Protein AF-A0A8X6FG44-F1 (afdb_monomer_lite)

Radius of gyration: 14.03 Å; chains: 1; bounding box: 26×21×46 Å

Organism: Trichonephila clavata (NCBI:txid2740835)

InterPro domains:
  IPR008042 Retrotransposon Pao-like, RNAseH-like domain [PF05380] (30-71)

Secondary structure (DSSP, 8-state):
--S-EEETTTTEEE--HHHHHHHHHT----HHHHHHHHHHT--SS-TTHHHHHHHHHHHHHHHHTT--TT-S------

Structure (mmCIF, N/CA/C/O backbone):
data_AF-A0A8X6FG44-F1
#
_entry.id   AF-A0A8X6FG44-F1
#
loop_
_atom_site.group_PDB
_atom_site.id
_atom_site.type_symbol
_atom_site.label_atom_id
_atom_site.label_alt_id
_atom_site.label_comp_id
_atom_site.label_asym_id
_atom_site.label_entity_id
_atom_site.label_seq_id
_atom_site.pdbx_PDB_ins_code
_atom_site.Cartn_x
_atom_site.Cartn_y
_atom_site.Cartn_z
_atom_site.occupancy
_atom_site.B_iso_or_equiv
_atom_site.auth_seq_id
_atom_site.auth_comp_id
_atom_site.auth_asym_id
_atom_site.auth_atom_id
_atom_site.pdbx_PDB_model_num
ATOM 1 N N . MET A 1 1 ? 6.993 0.495 10.205 1.00 48.06 1 MET A N 1
ATOM 2 C CA . MET A 1 1 ? 5.691 -0.167 10.421 1.00 48.06 1 MET A CA 1
ATOM 3 C C . MET A 1 1 ? 4.885 0.014 9.143 1.00 48.06 1 MET A C 1
ATOM 5 O O . MET A 1 1 ? 4.966 1.095 8.573 1.00 48.06 1 MET A O 1
ATOM 9 N N . LEU A 1 2 ? 4.249 -1.038 8.627 1.00 66.19 2 LEU A N 1
ATOM 10 C CA . LEU A 1 2 ? 3.454 -0.994 7.393 1.00 66.19 2 LEU A CA 1
ATOM 11 C C . LEU A 1 2 ? 1.972 -1.015 7.775 1.00 66.19 2 LEU A C 1
ATOM 13 O O . LEU A 1 2 ? 1.596 -1.806 8.637 1.00 66.19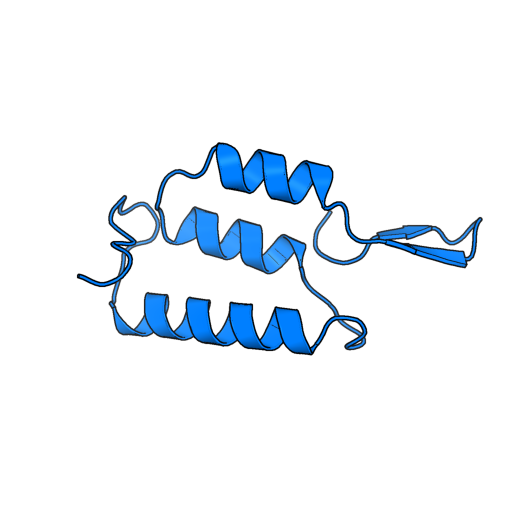 2 LEU A O 1
ATOM 17 N N . GLY A 1 3 ? 1.156 -0.189 7.124 1.00 78.44 3 GLY A N 1
ATOM 18 C CA . GLY A 1 3 ? -0.289 -0.171 7.326 1.00 78.44 3 GLY A CA 1
ATOM 19 C C . GLY A 1 3 ? -0.764 0.564 8.578 1.00 78.44 3 GLY A C 1
ATOM 20 O O . GLY A 1 3 ? -0.094 1.455 9.103 1.00 78.44 3 GLY A O 1
ATOM 21 N N . LEU A 1 4 ? -1.965 0.194 9.018 1.00 83.94 4 LEU A N 1
ATOM 22 C CA . LEU A 1 4 ? -2.649 0.786 10.164 1.00 83.94 4 LEU A CA 1
ATOM 23 C C . LEU A 1 4 ? -1.910 0.509 11.480 1.00 83.94 4 LEU A C 1
ATOM 25 O O . LEU A 1 4 ? -1.496 -0.615 11.764 1.00 83.94 4 LEU A O 1
ATOM 29 N N . ASN A 1 5 ? -1.784 1.545 12.302 1.00 86.12 5 ASN A N 1
ATOM 30 C CA . ASN A 1 5 ? -1.250 1.463 13.649 1.00 86.12 5 ASN A CA 1
ATOM 31 C C . ASN A 1 5 ? -2.388 1.194 14.637 1.00 86.12 5 ASN A C 1
ATOM 33 O O . ASN A 1 5 ? -3.296 2.017 14.774 1.00 86.12 5 ASN A O 1
ATOM 37 N N . TRP A 1 6 ? -2.320 0.058 15.327 1.00 87.06 6 TRP A N 1
ATOM 38 C CA . TRP A 1 6 ? -3.241 -0.282 16.406 1.00 87.06 6 TRP A CA 1
ATOM 39 C C . TRP A 1 6 ? -2.602 0.088 17.744 1.00 87.06 6 TRP A C 1
ATOM 41 O O . TRP A 1 6 ? -1.659 -0.561 18.197 1.00 87.06 6 TRP A O 1
ATOM 51 N N . ASN A 1 7 ? -3.149 1.101 18.409 1.00 87.62 7 ASN A N 1
ATOM 52 C CA . ASN A 1 7 ? -2.849 1.397 19.803 1.00 87.62 7 ASN A CA 1
ATOM 53 C C . ASN A 1 7 ? -3.797 0.604 20.712 1.00 87.62 7 ASN A C 1
ATOM 55 O O . ASN A 1 7 ? -4.942 0.994 20.919 1.00 87.62 7 ASN A O 1
ATOM 59 N N . THR A 1 8 ? -3.339 -0.537 21.231 1.00 90.50 8 THR A N 1
ATOM 60 C CA . THR A 1 8 ? -4.180 -1.450 22.030 1.00 90.50 8 THR A CA 1
ATOM 61 C C . THR A 1 8 ? -4.533 -0.895 23.405 1.00 90.50 8 THR A C 1
ATOM 63 O O . THR A 1 8 ? -5.485 -1.359 24.020 1.00 90.50 8 THR A O 1
ATOM 66 N N . VAL A 1 9 ? -3.779 0.095 23.891 1.00 93.81 9 VAL A N 1
ATOM 67 C CA . VAL A 1 9 ? -4.021 0.733 25.190 1.00 93.81 9 VAL A CA 1
ATOM 68 C C . VAL A 1 9 ? -5.193 1.706 25.102 1.00 93.81 9 VAL A C 1
ATOM 70 O O . VAL A 1 9 ? -5.984 1.793 26.035 1.00 93.81 9 VAL A O 1
ATOM 73 N N . GLN A 1 10 ? -5.304 2.430 23.986 1.00 93.38 10 GLN A N 1
ATOM 74 C CA . GLN A 1 10 ? -6.375 3.408 23.755 1.00 93.38 10 GLN A CA 1
ATOM 75 C C . GLN A 1 10 ? -7.510 2.872 22.872 1.00 93.38 10 GLN A C 1
ATOM 77 O O . GLN A 1 10 ? -8.489 3.577 22.669 1.00 93.38 10 GLN A O 1
ATOM 82 N N . ASP A 1 11 ? -7.385 1.640 22.372 1.00 90.44 11 ASP A N 1
ATOM 83 C CA . ASP A 1 11 ? -8.283 1.039 21.378 1.00 90.44 11 ASP A CA 1
ATOM 84 C C . ASP A 1 11 ? -8.458 1.911 20.122 1.00 90.44 11 ASP A C 1
ATOM 86 O O . ASP A 1 11 ? -9.542 2.077 19.566 1.00 90.44 11 ASP A O 1
ATOM 90 N N . GLU A 1 12 ? -7.353 2.510 19.674 1.00 89.56 12 GLU A N 1
ATOM 91 C CA . GLU A 1 12 ? -7.345 3.426 18.539 1.00 89.56 12 GLU A CA 1
ATOM 92 C C . GLU A 1 12 ? -6.626 2.816 17.341 1.00 89.56 12 GLU A C 1
ATOM 94 O O . GLU A 1 12 ? -5.483 2.355 17.424 1.00 89.56 12 GLU A O 1
ATOM 99 N N . LEU A 1 13 ? -7.291 2.888 16.192 1.00 87.44 13 LEU A N 1
ATOM 100 C CA . LEU A 1 13 ? -6.730 2.541 14.899 1.00 87.44 13 LEU A CA 1
ATOM 101 C C . LEU A 1 13 ? -6.396 3.826 14.142 1.00 87.44 13 LEU A C 1
ATOM 103 O O . LEU A 1 13 ? -7.264 4.662 13.899 1.00 87.44 13 LEU A O 1
ATOM 107 N N . SER A 1 14 ? -5.134 3.991 13.759 1.00 86.81 14 SER A N 1
ATOM 108 C CA . SER A 1 14 ? -4.640 5.226 13.147 1.00 86.81 14 SER A CA 1
ATOM 109 C C . SER A 1 14 ? -3.793 4.956 11.907 1.00 86.81 14 SER A C 1
ATOM 111 O O . SER A 1 14 ? -3.124 3.932 11.791 1.00 86.81 14 SER A O 1
ATOM 113 N N . LEU A 1 15 ? -3.805 5.898 10.964 1.00 85.31 15 LEU A N 1
ATOM 114 C CA . LEU A 1 15 ? -2.825 5.969 9.881 1.00 85.31 15 LEU A CA 1
ATOM 115 C C . LEU A 1 15 ? -1.854 7.102 10.189 1.00 85.31 15 LEU A C 1
ATOM 117 O O . LEU A 1 15 ? -2.280 8.229 10.439 1.00 85.31 15 LEU A O 1
ATOM 121 N 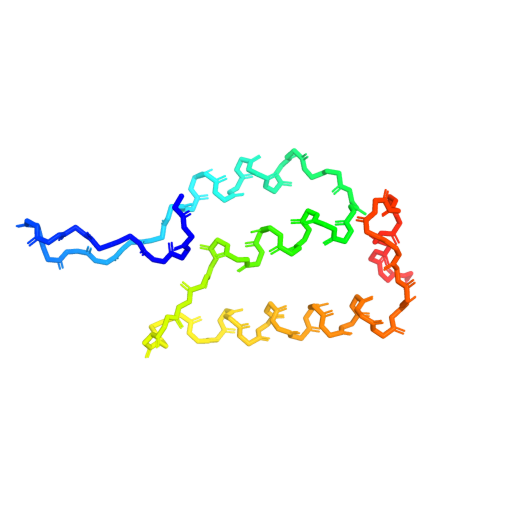N . ASP A 1 16 ? -0.552 6.833 10.111 1.00 86.00 16 ASP A N 1
ATOM 122 C CA . ASP A 1 16 ? 0.463 7.881 10.222 1.00 86.00 16 ASP A CA 1
ATOM 123 C C . ASP A 1 16 ? 0.563 8.675 8.910 1.00 86.00 16 ASP A C 1
ATOM 125 O O . ASP A 1 16 ? 1.455 8.491 8.074 1.00 86.00 16 ASP A O 1
ATOM 129 N N . VAL A 1 17 ? -0.398 9.580 8.731 1.00 84.38 17 VAL A N 1
ATOM 130 C CA . VAL A 1 17 ? -0.479 10.474 7.572 1.00 84.38 17 VAL A CA 1
ATOM 131 C C . VAL A 1 17 ? 0.719 11.426 7.528 1.00 84.38 17 VAL A C 1
ATOM 133 O O . VAL A 1 17 ? 1.166 11.801 6.447 1.00 84.38 17 VAL A O 1
ATOM 136 N N . THR A 1 18 ? 1.294 11.795 8.674 1.00 86.06 18 THR A N 1
ATOM 137 C CA . THR A 1 18 ? 2.437 12.717 8.724 1.00 86.06 18 THR A CA 1
ATOM 138 C C . THR A 1 18 ? 3.684 12.081 8.118 1.00 86.06 18 THR A C 1
ATOM 140 O O . THR A 1 18 ? 4.348 12.694 7.276 1.00 86.06 18 THR A O 1
ATOM 143 N N . SER A 1 19 ? 3.995 10.844 8.509 1.00 82.94 19 SER A N 1
ATOM 144 C CA . SER A 1 19 ? 5.089 10.070 7.919 1.00 82.94 19 SER A CA 1
ATOM 145 C C . SER A 1 19 ? 4.833 9.782 6.441 1.00 82.94 19 SER A C 1
ATOM 147 O O . SER A 1 19 ? 5.730 9.978 5.619 1.00 82.94 19 SER A O 1
ATOM 149 N N . LEU A 1 20 ? 3.591 9.435 6.078 1.00 82.56 20 LEU A N 1
ATOM 150 C CA . LEU A 1 20 ? 3.188 9.246 4.684 1.00 82.56 20 LEU A CA 1
ATOM 151 C C . LEU A 1 20 ? 3.466 10.499 3.843 1.00 82.56 20 LEU A C 1
ATOM 153 O O . LEU A 1 20 ? 4.171 10.421 2.843 1.00 82.56 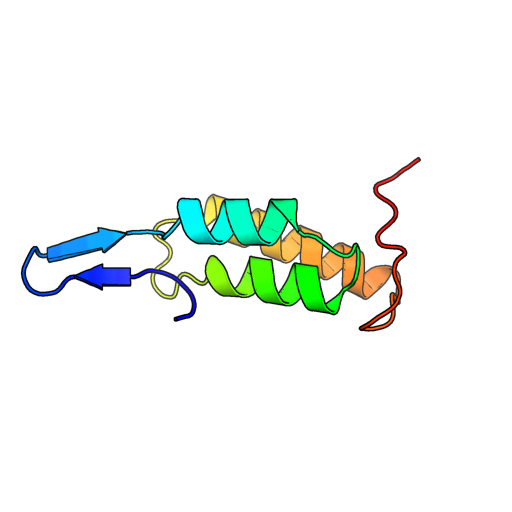20 LEU A O 1
ATOM 157 N N . LEU A 1 21 ? 2.972 11.667 4.259 1.00 83.69 21 LEU A N 1
ATOM 158 C CA . LEU A 1 21 ? 3.156 12.923 3.528 1.00 83.69 21 LEU A CA 1
ATOM 159 C C . LEU A 1 21 ? 4.628 13.334 3.441 1.00 83.69 21 LEU A C 1
ATOM 161 O O . LEU A 1 21 ? 5.050 13.866 2.417 1.00 83.69 21 LEU A O 1
ATOM 165 N N . ARG A 1 22 ? 5.424 13.086 4.488 1.00 85.06 22 ARG A N 1
ATOM 166 C CA . ARG A 1 22 ? 6.873 13.335 4.456 1.00 85.06 22 ARG A CA 1
ATOM 167 C C . ARG A 1 22 ? 7.572 12.426 3.448 1.00 85.06 22 ARG A C 1
ATOM 169 O O . ARG A 1 22 ? 8.426 12.901 2.706 1.00 85.06 22 ARG A O 1
ATOM 176 N N . SER A 1 23 ? 7.185 11.152 3.411 1.00 79.38 23 SER A N 1
ATOM 177 C CA . SER A 1 23 ? 7.653 10.188 2.417 1.00 79.38 23 SER A CA 1
ATOM 178 C C . SER A 1 23 ? 7.296 10.692 1.011 1.00 79.38 23 SER A C 1
ATOM 180 O O . SER A 1 23 ? 8.184 10.953 0.205 1.00 79.38 23 SER A O 1
ATOM 182 N N . LEU A 1 24 ? 6.018 10.991 0.755 1.00 78.81 24 LEU A N 1
ATOM 183 C CA . LEU A 1 24 ? 5.533 11.489 -0.538 1.00 78.81 24 LEU A CA 1
ATOM 184 C C . LEU A 1 24 ? 6.214 12.792 -0.996 1.00 78.81 24 LEU A C 1
ATOM 186 O O . LEU A 1 24 ? 6.492 12.951 -2.177 1.00 78.81 24 LEU A O 1
ATOM 190 N N . LYS A 1 25 ? 6.517 13.728 -0.088 1.00 80.56 25 LYS A N 1
ATOM 191 C CA . LYS A 1 25 ? 7.227 14.976 -0.434 1.00 80.56 25 LYS A CA 1
ATOM 192 C C . LYS A 1 25 ? 8.665 14.752 -0.898 1.00 80.56 25 LYS A C 1
ATOM 194 O O . LYS A 1 25 ? 9.162 15.533 -1.700 1.00 80.56 25 LYS A O 1
ATOM 199 N N . ASN A 1 26 ? 9.311 13.699 -0.409 1.00 72.19 26 ASN A N 1
ATOM 200 C CA . ASN A 1 26 ? 10.668 13.321 -0.795 1.00 72.19 26 ASN A CA 1
ATOM 201 C C . ASN A 1 26 ? 10.671 12.289 -1.939 1.00 72.19 26 ASN A C 1
ATOM 203 O O . ASN A 1 26 ? 11.665 11.586 -2.123 1.00 72.19 26 ASN A O 1
ATOM 207 N N . MET A 1 27 ? 9.561 12.171 -2.683 1.00 68.31 27 MET A N 1
ATOM 208 C CA . MET A 1 27 ? 9.412 11.223 -3.785 1.00 68.31 27 MET A CA 1
ATOM 209 C C . MET A 1 27 ? 10.499 11.416 -4.840 1.00 68.31 27 MET A C 1
ATOM 211 O O . MET A 1 27 ? 10.479 12.361 -5.627 1.00 68.31 27 MET A O 1
ATOM 215 N N . LEU A 1 28 ? 11.394 10.434 -4.926 1.00 67.56 28 LEU A N 1
ATOM 216 C CA . LEU A 1 28 ? 11.954 10.052 -6.213 1.00 67.56 28 LEU A 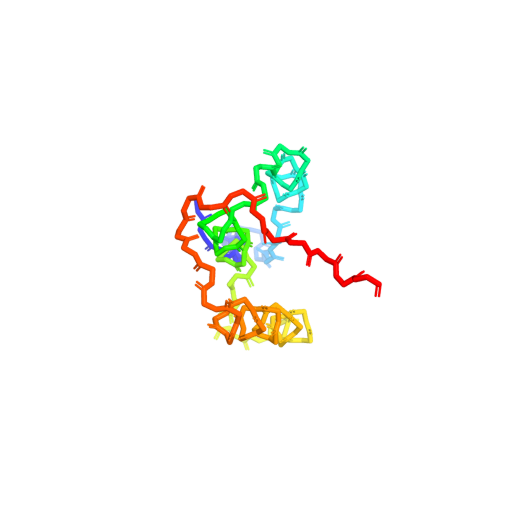CA 1
ATOM 217 C C . LEU A 1 28 ? 10.821 9.355 -6.975 1.00 67.56 28 LEU A C 1
ATOM 219 O O . LEU A 1 28 ? 10.180 8.460 -6.424 1.00 67.56 28 LEU A O 1
ATOM 223 N N . ASN A 1 29 ? 10.547 9.776 -8.212 1.00 72.38 29 ASN A N 1
ATOM 224 C CA . ASN A 1 29 ? 9.460 9.247 -9.050 1.00 72.38 29 ASN A CA 1
ATOM 225 C C . ASN A 1 29 ? 9.766 7.832 -9.579 1.00 72.38 29 ASN A C 1
ATOM 227 O O . ASN A 1 29 ? 9.639 7.572 -10.774 1.00 72.38 29 ASN A O 1
ATOM 231 N N . THR A 1 30 ? 10.190 6.927 -8.693 1.00 82.44 30 THR A N 1
ATOM 232 C CA . THR A 1 30 ? 10.509 5.535 -8.997 1.00 82.44 30 THR A CA 1
ATOM 233 C C . THR A 1 30 ? 9.369 4.610 -8.609 1.00 82.44 30 THR A C 1
ATOM 235 O O . THR A 1 30 ? 8.648 4.825 -7.626 1.00 82.44 30 THR A O 1
ATOM 238 N N . LYS A 1 31 ? 9.230 3.515 -9.355 1.00 81.56 31 LYS A N 1
ATOM 239 C CA . LYS A 1 31 ? 8.263 2.454 -9.053 1.00 81.56 31 LYS A CA 1
ATOM 240 C C . LYS A 1 31 ? 8.446 1.898 -7.639 1.00 81.56 31 LYS A C 1
ATOM 242 O O . LYS A 1 31 ? 7.459 1.664 -6.938 1.00 81.56 31 LYS A O 1
ATOM 247 N N . ARG A 1 32 ? 9.698 1.738 -7.194 1.00 84.25 32 ARG A N 1
ATOM 248 C CA . ARG A 1 32 ? 10.032 1.292 -5.834 1.00 84.25 32 ARG A CA 1
ATOM 249 C C . ARG A 1 32 ? 9.443 2.211 -4.768 1.00 84.25 32 ARG A C 1
ATOM 251 O O . ARG A 1 32 ? 8.920 1.724 -3.765 1.00 84.25 32 ARG A O 1
ATOM 258 N N . PHE A 1 33 ? 9.501 3.522 -4.985 1.00 84.44 33 PHE A N 1
ATOM 259 C CA . PHE A 1 33 ? 8.968 4.481 -4.030 1.00 84.44 33 PHE A CA 1
ATOM 260 C C . PHE A 1 33 ? 7.439 4.433 -3.962 1.00 84.44 33 PHE A C 1
ATOM 262 O O . PHE A 1 33 ? 6.866 4.400 -2.873 1.00 84.44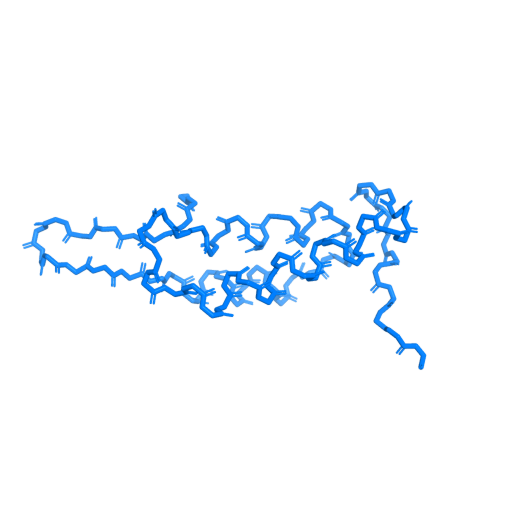 33 PHE A O 1
ATOM 269 N N . VAL A 1 34 ? 6.765 4.366 -5.115 1.00 83.06 34 VAL A N 1
ATOM 270 C CA . VAL A 1 34 ? 5.297 4.267 -5.154 1.00 83.06 34 VAL A CA 1
ATOM 271 C C . VAL A 1 34 ? 4.809 3.002 -4.443 1.00 83.06 34 VAL A C 1
ATOM 273 O O . VAL A 1 34 ? 3.849 3.058 -3.675 1.00 83.06 34 VAL A O 1
ATOM 276 N N . LEU A 1 35 ? 5.501 1.874 -4.625 1.00 85.75 35 LEU A N 1
ATOM 277 C CA . LEU A 1 35 ? 5.207 0.630 -3.907 1.00 85.75 35 LEU A CA 1
ATOM 278 C C . LEU A 1 35 ? 5.396 0.768 -2.392 1.00 85.75 35 LEU A C 1
ATOM 280 O O . LEU A 1 35 ? 4.564 0.281 -1.627 1.00 85.75 35 LEU A O 1
ATOM 284 N N . HIS A 1 36 ? 6.454 1.453 -1.950 1.00 85.56 36 HIS A N 1
ATOM 285 C CA . HIS A 1 36 ? 6.668 1.726 -0.530 1.00 85.56 36 HIS A CA 1
ATOM 286 C C . HIS A 1 36 ? 5.528 2.569 0.060 1.00 85.56 36 HIS A C 1
ATOM 288 O O . HIS A 1 36 ? 4.949 2.186 1.075 1.00 85.56 36 HIS A O 1
ATOM 294 N N . ALA A 1 37 ? 5.152 3.663 -0.607 1.00 83.94 37 ALA A N 1
ATOM 295 C CA . ALA A 1 37 ? 4.048 4.519 -0.179 1.00 83.94 37 ALA A CA 1
ATOM 296 C C . ALA A 1 37 ? 2.705 3.765 -0.151 1.00 83.94 37 ALA A C 1
ATOM 298 O O . ALA A 1 37 ? 1.930 3.913 0.792 1.00 83.94 37 ALA A O 1
ATOM 299 N N . ALA A 1 38 ? 2.449 2.903 -1.139 1.00 84.94 38 ALA A N 1
ATOM 300 C CA . ALA A 1 38 ? 1.269 2.045 -1.170 1.00 84.94 38 ALA A CA 1
ATOM 301 C C . ALA A 1 38 ? 1.216 1.077 0.025 1.00 84.94 38 ALA A C 1
ATOM 303 O O . ALA A 1 38 ? 0.163 0.906 0.639 1.00 84.94 38 ALA A O 1
ATOM 304 N N . ALA A 1 39 ? 2.351 0.476 0.391 1.00 85.25 39 ALA A N 1
ATOM 305 C CA . ALA A 1 39 ? 2.444 -0.453 1.516 1.00 85.25 39 ALA A CA 1
ATOM 306 C C . ALA A 1 39 ? 2.217 0.223 2.883 1.00 85.25 39 ALA A C 1
ATOM 308 O O . ALA A 1 39 ? 1.795 -0.434 3.834 1.00 85.25 39 ALA A O 1
ATOM 309 N N . MET A 1 40 ? 2.443 1.537 2.996 1.00 85.75 40 MET A N 1
ATOM 310 C CA . MET A 1 40 ? 2.131 2.297 4.214 1.00 85.75 40 MET A CA 1
ATOM 311 C C . MET A 1 40 ? 0.621 2.418 4.475 1.00 85.75 40 MET A C 1
ATOM 313 O O . MET A 1 40 ? 0.230 2.627 5.616 1.00 85.75 40 MET A O 1
ATOM 317 N N . ILE A 1 41 ? -0.222 2.249 3.451 1.00 84.56 41 ILE A N 1
ATOM 318 C CA . ILE A 1 41 ?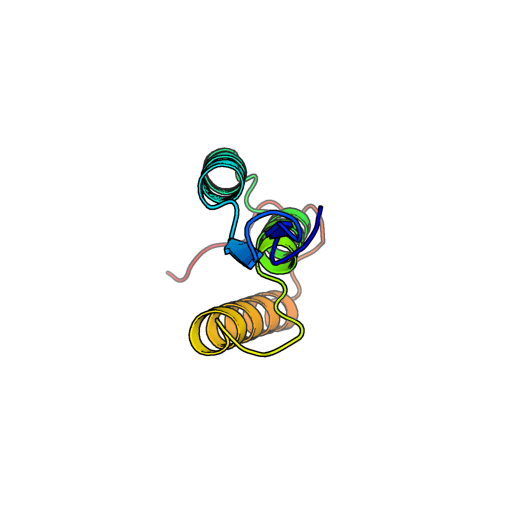 -1.694 2.326 3.541 1.00 84.56 41 ILE A CA 1
ATOM 319 C C . ILE A 1 41 ? -2.305 0.909 3.554 1.00 84.56 41 ILE A C 1
ATOM 321 O O . ILE A 1 41 ? -3.488 0.711 3.293 1.00 84.56 41 ILE A O 1
ATOM 325 N N . PHE A 1 42 ? -1.500 -0.118 3.844 1.00 81.69 42 PHE A N 1
ATOM 326 C CA . PHE A 1 42 ? -2.001 -1.483 3.949 1.00 81.69 42 PHE A CA 1
ATOM 327 C C . PHE A 1 42 ? -3.082 -1.599 5.033 1.00 81.69 42 PHE A C 1
ATOM 329 O O . PHE A 1 42 ? -2.887 -1.211 6.185 1.00 81.69 42 PHE A O 1
ATOM 336 N N . ASP A 1 43 ? -4.220 -2.160 4.643 1.00 81.19 43 ASP A N 1
ATOM 337 C CA . ASP A 1 43 ? -5.402 -2.286 5.481 1.00 81.19 43 ASP A CA 1
ATOM 338 C C . ASP A 1 43 ? -5.924 -3.726 5.411 1.00 81.19 43 ASP A C 1
ATOM 340 O O . ASP A 1 43 ? -6.557 -4.109 4.421 1.00 81.19 43 ASP A O 1
ATOM 344 N N . PRO A 1 44 ? -5.620 -4.550 6.425 1.00 75.50 44 PRO A N 1
ATOM 345 C CA . PRO A 1 44 ? -6.006 -5.955 6.431 1.00 75.50 44 PRO A CA 1
ATOM 346 C C . PRO A 1 44 ? -7.509 -6.174 6.653 1.00 75.50 44 PRO A C 1
ATOM 348 O O . PRO A 1 44 ? -8.005 -7.246 6.315 1.00 75.50 44 PRO A O 1
ATOM 351 N N . VAL A 1 45 ? -8.231 -5.194 7.212 1.00 82.69 45 VAL A N 1
ATOM 352 C CA . VAL A 1 45 ? -9.634 -5.355 7.647 1.00 82.69 45 VAL A CA 1
ATOM 353 C C . VAL A 1 45 ? -10.613 -4.578 6.756 1.00 82.69 45 VAL A C 1
ATOM 355 O O . VAL A 1 45 ? -11.789 -4.924 6.686 1.00 82.69 45 VAL A O 1
ATOM 358 N N . GLY A 1 46 ? -10.138 -3.580 6.009 1.00 83.94 46 GLY A N 1
ATOM 359 C CA . GLY A 1 46 ? -10.924 -2.855 5.008 1.00 83.94 46 GLY A CA 1
ATOM 360 C C . GLY A 1 46 ? -11.503 -1.514 5.475 1.00 83.94 46 GLY A C 1
ATOM 361 O O . GLY A 1 46 ? -12.315 -0.935 4.751 1.00 83.94 46 GLY A O 1
ATOM 362 N N . PHE A 1 47 ? -11.082 -0.991 6.631 1.00 85.62 47 PHE A N 1
ATOM 363 C CA . PHE A 1 47 ? -11.500 0.314 7.164 1.00 85.62 47 PHE A CA 1
ATOM 364 C C . PHE A 1 47 ? -11.273 1.497 6.206 1.00 85.62 47 PHE A C 1
ATOM 366 O O . PHE A 1 47 ? -12.041 2.456 6.211 1.00 85.62 47 PHE A O 1
ATOM 373 N N . VAL A 1 48 ? -10.247 1.433 5.358 1.00 85.25 48 VAL A N 1
ATOM 374 C CA . VAL A 1 48 ? -9.883 2.445 4.354 1.00 85.25 48 VAL A CA 1
ATOM 375 C C . VAL A 1 48 ? -9.895 1.873 2.931 1.00 85.25 48 VAL A C 1
ATOM 377 O O . VAL A 1 48 ? -9.231 2.391 2.029 1.00 85.25 48 VAL A O 1
ATOM 380 N N . SER A 1 49 ? -10.704 0.833 2.699 1.00 88.38 49 SER A N 1
ATOM 381 C CA . SER A 1 49 ? -10.838 0.134 1.413 1.00 88.38 49 SER A CA 1
ATOM 382 C C . SER A 1 49 ? -10.961 1.056 0.182 1.00 88.38 49 SER A C 1
ATOM 384 O O . SER A 1 49 ? -10.220 0.835 -0.781 1.00 88.38 49 SER A O 1
ATOM 386 N N . PRO A 1 50 ? -11.770 2.142 0.177 1.00 87.38 50 PRO A N 1
ATOM 387 C CA . PRO A 1 50 ? -11.857 3.035 -0.985 1.00 87.38 50 PRO A CA 1
ATOM 388 C C . PRO A 1 50 ? -10.515 3.668 -1.392 1.00 87.38 50 PRO A C 1
ATOM 390 O O . PRO A 1 50 ? -10.268 3.891 -2.578 1.00 87.38 50 PRO A O 1
ATOM 393 N N . PHE A 1 51 ? -9.629 3.933 -0.428 1.00 84.88 51 PHE A N 1
ATOM 394 C CA . PHE A 1 51 ? -8.283 4.448 -0.687 1.00 84.88 51 PHE A CA 1
ATOM 395 C C . PHE A 1 51 ? -7.360 3.340 -1.193 1.00 84.88 51 PHE A C 1
ATOM 397 O O . PHE A 1 51 ? -6.647 3.526 -2.179 1.00 84.88 51 PHE A O 1
ATOM 404 N N . VAL A 1 52 ? -7.430 2.159 -0.574 1.00 86.69 52 VAL A N 1
ATOM 405 C CA . VAL A 1 52 ? -6.646 0.982 -0.972 1.00 86.69 52 VAL A CA 1
ATOM 406 C C . VAL A 1 52 ? -6.954 0.567 -2.409 1.00 86.69 52 VAL A C 1
ATOM 408 O O . VAL A 1 52 ? -6.037 0.235 -3.157 1.00 86.69 52 VAL A O 1
ATOM 411 N N . VAL A 1 53 ? -8.220 0.623 -2.833 1.00 90.06 53 VAL A N 1
ATOM 412 C CA . VAL A 1 53 ? -8.616 0.324 -4.219 1.00 90.06 53 VAL A CA 1
ATOM 413 C C . VAL A 1 53 ? -7.961 1.300 -5.197 1.00 90.06 53 VAL A C 1
ATOM 415 O O . VAL A 1 53 ? -7.364 0.857 -6.174 1.00 90.06 53 VAL A O 1
ATOM 418 N N . ARG A 1 54 ? -7.983 2.610 -4.917 1.00 89.56 54 ARG A N 1
ATOM 419 C CA . ARG A 1 54 ? -7.326 3.617 -5.773 1.00 89.56 54 ARG A CA 1
ATOM 420 C C . ARG A 1 54 ? -5.822 3.375 -5.894 1.00 89.56 54 ARG A C 1
ATOM 422 O O . ARG A 1 54 ? -5.271 3.464 -6.987 1.00 89.56 54 ARG A O 1
ATOM 429 N N . ILE A 1 55 ? -5.171 3.020 -4.789 1.00 88.06 55 ILE A N 1
ATOM 430 C CA . ILE A 1 55 ? -3.743 2.685 -4.765 1.00 88.06 55 ILE A CA 1
ATOM 431 C C . ILE A 1 55 ? -3.464 1.426 -5.590 1.00 88.06 55 ILE A C 1
ATOM 433 O O . ILE A 1 55 ? -2.502 1.392 -6.353 1.00 88.06 55 ILE A O 1
ATOM 437 N N . LYS A 1 56 ? -4.312 0.396 -5.484 1.00 88.62 56 LYS A N 1
ATOM 438 C CA . LYS A 1 56 ? -4.191 -0.820 -6.299 1.00 88.62 56 LYS A CA 1
ATOM 439 C C . LYS A 1 56 ? -4.327 -0.520 -7.792 1.00 88.62 56 LYS A C 1
ATOM 441 O O . LYS A 1 56 ? -3.510 -1.024 -8.556 1.00 88.62 56 LYS A O 1
ATOM 446 N N . CYS A 1 57 ? -5.284 0.319 -8.196 1.00 90.94 57 CYS A N 1
ATOM 447 C CA . CYS A 1 57 ? -5.413 0.755 -9.591 1.00 90.94 57 CYS A CA 1
ATOM 448 C C . CYS A 1 57 ? -4.146 1.475 -10.069 1.00 90.94 57 CYS A C 1
ATOM 450 O O . CYS A 1 57 ? -3.606 1.139 -11.118 1.00 90.94 57 CYS A O 1
ATOM 452 N N . LEU A 1 58 ? -3.609 2.393 -9.261 1.00 86.31 58 LEU A N 1
ATOM 453 C CA . LEU A 1 58 ? -2.361 3.083 -9.583 1.00 86.31 58 LEU A CA 1
ATOM 454 C C . LEU A 1 58 ? -1.189 2.109 -9.770 1.00 86.31 58 LEU A C 1
ATOM 456 O O . LEU A 1 58 ? -0.419 2.216 -10.723 1.00 86.31 58 LEU A O 1
ATOM 460 N N . LEU A 1 59 ? -1.042 1.144 -8.860 1.00 88.00 59 LEU A N 1
ATOM 461 C CA . LEU A 1 59 ? 0.002 0.134 -8.986 1.00 88.00 59 LEU A CA 1
ATOM 462 C C . LEU A 1 59 ? -0.174 -0.670 -10.274 1.00 88.00 59 LEU A C 1
ATOM 464 O O . LEU A 1 59 ? 0.807 -0.879 -10.981 1.00 88.00 59 LEU A O 1
ATOM 468 N N . GLN A 1 60 ? -1.401 -1.082 -10.604 1.00 90.56 60 GLN A N 1
ATOM 469 C CA . GLN A 1 60 ? -1.698 -1.788 -11.852 1.00 90.56 60 GLN A CA 1
ATOM 470 C C . GLN A 1 60 ? -1.285 -0.970 -13.082 1.00 90.56 60 GLN A C 1
ATOM 472 O O . GLN A 1 60 ? -0.637 -1.516 -13.969 1.00 90.56 60 GLN A O 1
ATOM 477 N N . GLU A 1 61 ? -1.564 0.334 -13.116 1.00 88.25 61 GLU A N 1
ATOM 478 C CA . GLU A 1 61 ? -1.118 1.210 -14.208 1.00 88.25 61 GLU A CA 1
ATOM 479 C C . GLU A 1 61 ? 0.412 1.264 -14.330 1.00 88.25 61 GLU A C 1
ATOM 481 O O . GLU A 1 61 ? 0.949 1.191 -15.435 1.00 88.25 61 GLU A O 1
ATOM 486 N N . ILE A 1 62 ? 1.131 1.342 -13.207 1.00 84.88 62 ILE A N 1
ATOM 487 C CA . ILE A 1 62 ? 2.602 1.325 -13.190 1.00 84.88 62 ILE A CA 1
ATOM 488 C C . ILE A 1 62 ? 3.146 -0.012 -13.707 1.00 84.88 62 ILE A C 1
ATOM 490 O O . ILE A 1 62 ? 4.127 -0.034 -14.453 1.00 84.88 62 ILE A O 1
ATOM 494 N N . TRP A 1 63 ? 2.513 -1.129 -13.335 1.00 86.88 63 TRP A N 1
ATOM 495 C CA . TRP A 1 63 ? 2.871 -2.457 -13.838 1.00 86.88 63 TRP A CA 1
ATOM 496 C C . TRP A 1 63 ? 2.655 -2.571 -15.346 1.00 86.88 63 TRP A C 1
ATOM 498 O O . TRP A 1 63 ? 3.550 -3.042 -16.044 1.00 86.88 63 TRP A O 1
ATOM 508 N N . LEU A 1 64 ? 1.517 -2.093 -15.854 1.00 90.06 64 LEU A N 1
ATOM 509 C CA . LEU A 1 64 ? 1.185 -2.127 -17.282 1.00 90.06 64 LEU A CA 1
ATOM 510 C C . LEU A 1 64 ? 2.134 -1.279 -18.138 1.00 90.06 64 LEU A C 1
ATOM 512 O O . LEU A 1 64 ? 2.365 -1.603 -19.298 1.00 90.06 64 LEU A O 1
ATOM 516 N N . ARG A 1 65 ? 2.713 -0.217 -17.570 1.00 85.62 65 ARG A N 1
ATOM 517 C CA . ARG A 1 65 ? 3.693 0.639 -18.256 1.00 85.62 65 ARG A CA 1
ATOM 518 C C . ARG A 1 65 ? 5.098 0.037 -18.342 1.00 85.62 65 ARG A C 1
ATOM 520 O O . ARG A 1 65 ? 5.946 0.628 -18.998 1.00 85.62 65 ARG A O 1
ATOM 527 N N . GLY A 1 66 ? 5.363 -1.094 -17.682 1.00 83.12 66 GLY A N 1
ATOM 528 C CA . GLY A 1 66 ? 6.674 -1.751 -17.734 1.00 83.12 66 GLY A CA 1
ATOM 529 C C . GLY A 1 66 ? 7.810 -0.947 -17.090 1.00 83.12 66 GLY A C 1
ATOM 530 O O . GLY A 1 66 ? 8.962 -1.150 -17.447 1.00 83.12 66 GLY A O 1
ATOM 531 N N . ILE A 1 67 ? 7.497 -0.036 -16.160 1.00 81.94 67 ILE A N 1
ATOM 532 C CA . ILE A 1 67 ? 8.496 0.816 -15.495 1.00 81.94 67 ILE A CA 1
ATOM 533 C C . ILE A 1 67 ? 9.413 -0.057 -14.626 1.00 81.94 67 ILE A C 1
ATOM 535 O O . ILE A 1 67 ? 8.926 -0.890 -13.845 1.00 81.94 67 ILE A O 1
ATOM 539 N N . ASP A 1 68 ? 10.723 0.155 -14.744 1.00 81.31 68 ASP A N 1
ATOM 540 C CA . ASP A 1 68 ? 11.733 -0.506 -13.919 1.00 81.31 68 ASP A CA 1
ATOM 541 C C . ASP A 1 68 ? 11.792 0.077 -12.500 1.00 81.31 68 ASP A C 1
ATOM 543 O O . ASP A 1 68 ? 11.337 1.185 -12.216 1.00 81.31 68 ASP A O 1
ATOM 547 N N . TRP A 1 69 ? 12.325 -0.703 -11.560 1.00 78.00 69 TRP A N 1
ATOM 548 C CA . TRP A 1 69 ? 12.245 -0.420 -10.122 1.00 78.00 69 TRP A CA 1
ATOM 549 C C . TRP A 1 69 ? 12.784 0.951 -9.710 1.00 78.00 69 TRP A C 1
ATOM 551 O O . TRP A 1 69 ? 12.135 1.635 -8.912 1.00 78.00 69 TRP A O 1
ATOM 561 N N . ASP A 1 70 ? 13.930 1.337 -10.268 1.00 78.19 70 ASP A N 1
ATOM 562 C CA . ASP A 1 70 ? 14.641 2.580 -9.955 1.00 78.19 70 ASP A CA 1
ATOM 563 C C . ASP A 1 70 ? 14.551 3.612 -11.092 1.00 78.19 70 ASP A C 1
ATOM 565 O O . ASP A 1 70 ? 15.184 4.665 -11.026 1.00 78.19 70 ASP A O 1
ATOM 569 N N . ASP A 1 71 ? 13.747 3.336 -12.125 1.00 77.12 71 ASP A N 1
ATOM 570 C CA . ASP A 1 71 ? 13.544 4.279 -13.220 1.00 77.12 71 ASP A CA 1
ATOM 571 C C . ASP A 1 71 ? 12.743 5.491 -12.723 1.00 77.12 71 ASP A C 1
ATOM 573 O O . ASP A 1 71 ? 11.674 5.354 -12.127 1.00 77.12 71 ASP A O 1
ATOM 577 N N . LEU A 1 72 ? 13.278 6.693 -12.946 1.00 66.38 72 LEU A N 1
ATOM 578 C CA . LEU A 1 72 ? 12.772 7.962 -12.407 1.00 66.38 72 LEU A CA 1
ATOM 579 C C . LEU A 1 72 ? 11.548 8.503 -13.173 1.00 66.38 72 LEU A C 1
ATOM 581 O O . LEU A 1 72 ? 11.141 9.647 -12.958 1.00 66.38 72 LEU A O 1
ATOM 585 N N . GLN A 1 73 ? 10.973 7.719 -14.090 1.00 61.47 73 GLN A N 1
ATOM 586 C CA . GLN A 1 73 ? 9.931 8.160 -15.018 1.00 61.47 73 GLN A CA 1
ATOM 587 C C . GLN A 1 73 ? 8.555 7.529 -14.771 1.00 61.47 73 GLN A C 1
ATOM 589 O O . GLN A 1 73 ? 7.891 7.084 -15.710 1.00 61.47 73 GLN A O 1
ATOM 594 N N . VAL A 1 74 ? 8.020 7.619 -13.549 1.00 60.97 74 VAL A N 1
ATOM 595 C CA . VAL A 1 74 ? 6.550 7.647 -13.399 1.00 60.97 74 VAL A CA 1
ATOM 596 C C . VAL A 1 74 ? 6.047 9.003 -13.915 1.00 60.97 74 VAL A C 1
ATOM 598 O O . VAL A 1 74 ? 5.748 9.922 -13.157 1.00 60.97 74 VAL A O 1
ATOM 601 N N . LYS A 1 75 ? 6.022 9.166 -15.244 1.00 56.41 75 LYS A N 1
ATOM 602 C CA . LYS A 1 75 ? 5.416 10.326 -15.903 1.00 56.41 75 LYS A CA 1
ATOM 603 C C . LYS A 1 75 ? 3.903 10.205 -15.775 1.00 56.41 75 LYS A C 1
ATOM 605 O O . LYS A 1 75 ? 3.261 9.399 -16.459 1.00 56.41 75 LYS A O 1
ATOM 610 N N . TRP A 1 76 ? 3.346 10.993 -14.867 1.00 54.03 76 TRP A N 1
ATOM 611 C CA . TRP A 1 76 ? 1.916 11.243 -14.811 1.00 54.03 76 TRP A CA 1
ATOM 612 C C . TRP A 1 76 ? 1.495 11.870 -16.146 1.00 54.03 76 TRP A C 1
ATOM 614 O O . TRP A 1 76 ? 2.112 12.825 -16.598 1.00 54.03 76 TRP A O 1
ATOM 624 N N . ILE A 1 77 ? 0.547 11.188 -16.787 1.00 41.59 77 ILE A N 1
ATOM 625 C CA . ILE A 1 77 ? -0.146 11.420 -18.066 1.00 41.59 77 ILE A CA 1
ATOM 626 C C . ILE A 1 77 ? 0.068 12.825 -18.685 1.00 41.59 77 ILE A C 1
ATOM 628 O O . ILE A 1 77 ? -0.165 13.824 -18.011 1.00 41.59 77 ILE A O 1
ATOM 632 N N . ASN A 1 78 ? 0.475 12.856 -19.967 1.00 35.25 78 ASN A N 1
ATOM 633 C CA . ASN A 1 78 ? 0.425 14.035 -20.857 1.00 35.25 78 ASN A CA 1
ATOM 634 C C . ASN A 1 78 ? -0.985 14.624 -20.954 1.00 35.25 78 ASN A C 1
ATOM 636 O O . ASN A 1 78 ? -1.922 13.816 -21.141 1.00 35.25 78 ASN A O 1
#

pLDDT: mean 80.81, std 11.21, range [35.25, 93.81]

Sequence (78 aa):
MLGLNWNTVQDELSLDVTSLLRSLKNMLNTKRFVLHAAAMIFDPVGFVSPFVVRIKCLLQEIWLRGIDWDDLQVKWIN

Foldseek 3Di:
DFAWDQDPVVRDTDQPVVVLVVLVVPDQQFLQSLVVSLRSNDDPPCPPVVVNVVSVVVNVVVVVVVGDGNHSDPPDDD